Protein AF-A0A8S3CDJ3-F1 (afdb_monomer_lite)

InterPro domains:
  IPR002769 Translation initiation factor IF6 [PF01912] (4-36)
  IPR002769 Translation initiation factor IF6 [PTHR10784] (1-37)

Organism: NCBI:txid392030

Foldseek 3Di:
DDDQAAFPNHRPQVVAWDDDPPDIDGHPDGDVSRVVD

pLDDT: mean 78.6, std 6.14, range [58.66, 89.38]

Radius of gyration: 9.67 Å; chains: 1; bounding box: 23×17×23 Å

Sequence (37 aa):
MAVRAQFESSNDIGVFARVTNAYCLVGIGGSENFYST

Secondary structure (DSSP, 8-state):
------BTTBS-HHHHEEE-SS-EEE-TT--HHHH--

Structure (mmCIF, N/CA/C/O backbone):
data_AF-A0A8S3CDJ3-F1
#
_entry.id   AF-A0A8S3CDJ3-F1
#
loop_
_atom_site.group_PDB
_atom_site.id
_atom_site.type_symbol
_atom_site.label_atom_id
_atom_site.label_alt_id
_atom_site.label_comp_id
_atom_site.label_asym_id
_atom_site.label_entity_id
_atom_site.label_seq_id
_atom_site.pdbx_PDB_ins_code
_atom_site.Cartn_x
_atom_site.Cartn_y
_atom_site.Cartn_z
_atom_site.occupancy
_atom_site.B_iso_or_equiv
_atom_site.auth_seq_id
_atom_site.auth_comp_id
_atom_site.auth_asym_id
_atom_site.auth_atom_id
_atom_site.pdbx_PDB_model_num
ATOM 1 N N . MET A 1 1 ? -14.855 12.588 -5.056 1.00 62.88 1 MET A N 1
ATOM 2 C CA . MET A 1 1 ? -13.616 13.263 -5.493 1.00 62.88 1 MET A CA 1
ATOM 3 C C . MET A 1 1 ? -12.741 12.218 -6.155 1.00 62.88 1 MET A C 1
ATOM 5 O O . MET A 1 1 ? -12.461 11.219 -5.513 1.00 62.88 1 MET A O 1
ATOM 9 N N . ALA A 1 2 ? -12.393 12.389 -7.427 1.00 70.88 2 ALA A N 1
ATOM 10 C CA . ALA A 1 2 ? -11.460 11.501 -8.118 1.00 70.88 2 ALA A CA 1
ATOM 11 C C . ALA A 1 2 ? -10.148 12.268 -8.316 1.00 70.88 2 ALA A C 1
ATOM 13 O O . ALA A 1 2 ? -10.141 13.284 -9.008 1.00 70.88 2 ALA A O 1
ATOM 14 N N . VAL A 1 3 ? -9.073 11.815 -7.672 1.00 77.44 3 VAL A N 1
ATOM 15 C CA . VAL A 1 3 ? -7.723 12.378 -7.827 1.00 77.44 3 VAL A CA 1
ATOM 16 C C . VAL A 1 3 ? -7.018 11.624 -8.948 1.00 77.44 3 VAL A C 1
ATOM 18 O O . VAL A 1 3 ? -7.031 10.393 -8.976 1.00 77.44 3 VAL A O 1
ATOM 21 N N . ARG A 1 4 ? -6.424 12.355 -9.895 1.00 79.75 4 ARG A N 1
ATOM 22 C CA . ARG A 1 4 ? -5.582 11.769 -10.943 1.00 79.75 4 ARG A CA 1
ATOM 23 C C . ARG A 1 4 ? -4.161 11.696 -10.399 1.00 79.75 4 ARG A C 1
ATOM 25 O O . ARG A 1 4 ? -3.496 12.720 -10.325 1.00 79.75 4 ARG A O 1
ATOM 32 N N . ALA A 1 5 ? -3.723 10.504 -10.020 1.00 77.50 5 ALA A N 1
ATOM 33 C CA . ALA A 1 5 ? -2.348 10.246 -9.608 1.00 77.50 5 ALA A CA 1
ATOM 34 C C . ALA A 1 5 ? -1.663 9.313 -10.622 1.00 77.50 5 ALA A C 1
ATOM 36 O O . ALA A 1 5 ? -2.322 8.615 -11.391 1.00 77.50 5 ALA A O 1
ATOM 37 N N . GLN A 1 6 ? -0.336 9.343 -10.673 1.00 79.00 6 GLN A N 1
ATOM 38 C CA . GLN A 1 6 ? 0.472 8.506 -11.558 1.00 79.00 6 GLN A CA 1
ATOM 39 C C . GLN A 1 6 ? 1.675 8.028 -10.751 1.00 79.00 6 GLN A C 1
ATOM 41 O O . GLN A 1 6 ? 2.334 8.839 -10.102 1.00 79.00 6 GLN A O 1
ATOM 46 N N . PHE A 1 7 ? 1.949 6.727 -10.766 1.00 77.81 7 PHE A N 1
ATOM 47 C CA . PHE A 1 7 ? 3.067 6.137 -10.031 1.00 77.81 7 PHE A CA 1
ATOM 48 C C . PHE A 1 7 ? 4.164 5.771 -11.033 1.00 77.81 7 PHE A C 1
ATOM 50 O O . PHE A 1 7 ? 3.932 4.910 -11.872 1.00 77.81 7 PHE A O 1
ATOM 57 N N . GLU A 1 8 ? 5.315 6.456 -11.006 1.00 79.62 8 GLU A N 1
ATOM 58 C CA . GLU A 1 8 ? 6.469 6.179 -11.890 1.00 79.62 8 GLU A CA 1
ATOM 59 C C . GLU A 1 8 ? 6.095 6.009 -13.381 1.00 79.62 8 GLU A C 1
ATOM 61 O O . GLU A 1 8 ? 6.452 5.035 -14.037 1.00 79.62 8 GLU A O 1
ATOM 66 N N . SER A 1 9 ? 5.327 6.957 -13.935 1.00 79.25 9 SER A N 1
ATOM 67 C CA . SER A 1 9 ? 4.822 6.897 -15.323 1.00 79.25 9 SER A CA 1
ATOM 68 C C . SER A 1 9 ? 3.849 5.739 -15.625 1.00 79.25 9 SER A C 1
ATOM 70 O O . SER A 1 9 ? 3.605 5.435 -16.794 1.00 79.25 9 SER A O 1
ATOM 72 N N . SER A 1 10 ? 3.261 5.120 -14.598 1.00 75.94 10 SER A N 1
ATOM 73 C CA . SER A 1 10 ? 2.204 4.111 -14.712 1.00 75.94 10 SER A CA 1
ATOM 74 C C . SER A 1 10 ? 0.858 4.632 -14.199 1.00 75.94 10 SER A C 1
ATOM 76 O O . SER A 1 10 ? 0.770 5.297 -13.160 1.00 75.94 10 SER A O 1
ATOM 78 N N . ASN A 1 11 ? -0.206 4.299 -14.933 1.00 81.50 11 ASN A N 1
ATOM 79 C CA . ASN A 1 11 ? -1.585 4.681 -14.619 1.00 81.50 11 ASN A CA 1
ATOM 80 C C . ASN A 1 11 ? -2.290 3.637 -13.729 1.00 81.50 11 ASN A C 1
ATOM 82 O O . ASN A 1 11 ? -3.408 3.874 -13.270 1.00 81.50 11 ASN A O 1
ATOM 86 N N . ASP A 1 12 ? -1.644 2.501 -13.452 1.00 82.56 12 ASP A N 1
ATOM 87 C CA . ASP A 1 12 ? -2.198 1.376 -12.694 1.00 82.56 12 ASP A CA 1
ATOM 88 C C . ASP A 1 12 ? -1.935 1.510 -11.189 1.00 82.56 12 ASP A C 1
ATOM 90 O O . ASP A 1 12 ? -1.270 0.698 -10.548 1.00 82.56 12 ASP A O 1
ATOM 94 N N . ILE A 1 13 ? -2.496 2.559 -10.593 1.00 81.31 13 ILE A N 1
ATOM 95 C CA . ILE A 1 13 ? -2.261 2.916 -9.187 1.00 81.31 13 ILE A CA 1
ATOM 96 C C . ILE A 1 13 ? -2.749 1.837 -8.208 1.00 81.31 13 ILE A C 1
ATOM 98 O O . ILE A 1 13 ? -2.176 1.652 -7.136 1.00 81.31 13 ILE A O 1
ATOM 102 N N . GLY A 1 14 ? -3.800 1.099 -8.576 1.00 79.06 14 GLY A N 1
ATOM 103 C CA . GLY A 1 14 ? -4.404 0.068 -7.726 1.00 79.06 14 GLY A CA 1
ATOM 104 C C . GLY A 1 14 ? -3.494 -1.132 -7.444 1.00 79.06 14 GLY A C 1
ATOM 105 O O . GLY A 1 14 ? -3.751 -1.875 -6.501 1.00 79.06 14 GLY A O 1
ATOM 106 N N . VAL A 1 15 ? -2.423 -1.313 -8.226 1.00 79.81 15 VAL A N 1
ATOM 107 C CA . VAL A 1 15 ? -1.394 -2.335 -7.969 1.00 79.81 15 VAL A CA 1
ATOM 108 C C . VAL A 1 15 ? -0.436 -1.880 -6.863 1.00 79.81 15 VAL A C 1
ATOM 110 O O . VAL A 1 15 ? 0.079 -2.700 -6.105 1.00 79.81 15 VAL A O 1
ATOM 113 N N . PHE A 1 16 ? -0.231 -0.568 -6.739 1.00 80.00 16 PHE A N 1
ATOM 114 C CA . PHE A 1 16 ? 0.767 0.034 -5.855 1.00 80.00 16 PHE A CA 1
ATOM 115 C C . PHE A 1 16 ? 0.167 0.648 -4.588 1.00 80.00 16 PHE A C 1
ATOM 117 O O . PHE A 1 16 ? 0.905 0.930 -3.646 1.00 80.00 16 PHE A O 1
ATOM 124 N N . ALA A 1 17 ? -1.151 0.842 -4.526 1.00 82.00 17 ALA A N 1
ATOM 125 C CA . ALA A 1 17 ? -1.832 1.378 -3.356 1.00 82.00 17 ALA A CA 1
ATOM 126 C C . ALA A 1 17 ? -3.144 0.638 -3.068 1.00 82.00 17 ALA A C 1
ATOM 128 O O . ALA A 1 17 ? -3.979 0.432 -3.949 1.00 82.00 17 ALA A O 1
ATOM 129 N N . ARG A 1 18 ? -3.351 0.282 -1.798 1.00 84.69 18 ARG A N 1
ATOM 130 C CA . ARG A 1 18 ? -4.576 -0.335 -1.294 1.00 84.69 18 ARG A CA 1
ATOM 131 C C . ARG A 1 18 ? -5.252 0.603 -0.306 1.00 84.69 18 ARG A C 1
ATOM 133 O O . ARG A 1 18 ? -4.854 0.693 0.854 1.00 84.69 18 ARG A O 1
ATOM 140 N N . VAL A 1 19 ? -6.302 1.269 -0.774 1.00 84.88 19 VAL A N 1
ATOM 141 C CA . VAL A 1 19 ? -7.140 2.155 0.039 1.00 84.88 19 VAL A CA 1
ATOM 142 C C . VAL A 1 19 ? -8.232 1.332 0.723 1.00 84.88 19 VAL A C 1
ATOM 144 O O . VAL A 1 19 ? -8.991 0.622 0.064 1.00 84.88 19 VAL A O 1
ATOM 147 N N . THR A 1 20 ? -8.322 1.425 2.048 1.00 85.81 20 THR A N 1
ATOM 148 C CA . THR A 1 20 ? -9.428 0.877 2.847 1.00 85.81 20 THR A CA 1
ATOM 149 C C . THR A 1 20 ? -10.201 2.006 3.530 1.00 85.81 20 THR A C 1
ATOM 151 O O . THR A 1 20 ? -9.846 3.175 3.412 1.00 85.81 20 THR A O 1
ATOM 154 N N . ASN A 1 21 ? -11.269 1.664 4.255 1.00 87.56 21 ASN A N 1
ATOM 155 C CA . ASN A 1 21 ? -12.112 2.648 4.937 1.00 87.56 21 ASN A CA 1
ATOM 156 C C . ASN A 1 21 ? -11.384 3.392 6.077 1.00 87.56 21 ASN A C 1
ATOM 158 O O . ASN A 1 21 ? -11.745 4.520 6.386 1.00 87.56 21 ASN A O 1
ATOM 162 N N . ALA A 1 22 ? -10.360 2.773 6.678 1.00 89.38 22 ALA A N 1
ATOM 163 C CA . ALA A 1 22 ? -9.638 3.327 7.826 1.00 89.38 22 ALA A CA 1
ATOM 164 C C . ALA A 1 22 ? -8.170 3.672 7.528 1.00 89.38 22 ALA A C 1
ATOM 166 O O . ALA A 1 22 ? -7.611 4.561 8.164 1.00 89.38 22 ALA A O 1
ATOM 167 N N . TYR A 1 23 ? -7.532 2.972 6.586 1.00 85.88 23 TYR A N 1
ATOM 168 C CA . TYR A 1 23 ? -6.118 3.175 6.267 1.00 85.88 23 TYR A CA 1
ATOM 169 C C . TYR A 1 23 ? -5.811 2.922 4.790 1.00 85.88 23 TYR A C 1
ATOM 171 O O . TYR A 1 23 ? -6.509 2.168 4.109 1.00 85.88 23 TYR A O 1
ATOM 179 N N . CYS A 1 24 ? -4.728 3.519 4.304 1.00 83.88 24 CYS A N 1
ATOM 180 C CA . CYS A 1 24 ? -4.180 3.255 2.982 1.00 83.88 24 CYS A CA 1
ATOM 181 C C . CYS A 1 24 ? -2.783 2.651 3.130 1.00 83.88 24 CYS A C 1
ATOM 183 O O . CYS A 1 24 ? -1.960 3.172 3.881 1.00 83.88 24 CYS A O 1
ATOM 185 N N . LEU A 1 25 ? -2.529 1.552 2.425 1.00 83.81 25 LEU A N 1
ATOM 186 C CA . LEU A 1 25 ? -1.188 1.003 2.250 1.00 83.81 25 LEU A CA 1
ATOM 187 C C . LEU A 1 25 ? -0.679 1.416 0.878 1.00 83.81 25 LEU A C 1
ATOM 189 O O . LEU A 1 25 ? -1.413 1.322 -0.102 1.00 83.81 25 LEU A O 1
ATOM 193 N N . VAL A 1 26 ? 0.574 1.833 0.801 1.00 83.88 26 VAL A N 1
ATOM 194 C CA . VAL A 1 26 ? 1.196 2.316 -0.429 1.00 83.88 26 VAL A CA 1
ATOM 195 C 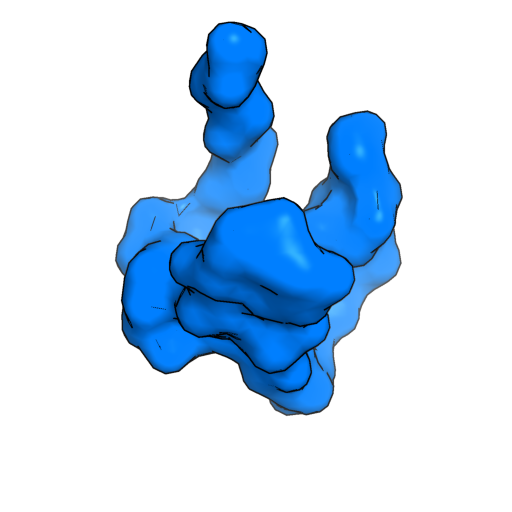C . VAL A 1 26 ? 2.586 1.713 -0.573 1.00 83.88 26 VAL A C 1
ATOM 197 O O . VAL A 1 26 ? 3.297 1.539 0.417 1.00 83.88 26 VAL A O 1
ATOM 200 N N . GLY A 1 27 ? 2.956 1.362 -1.802 1.00 81.00 27 GLY A N 1
ATOM 201 C CA . GLY A 1 27 ? 4.287 0.883 -2.140 1.00 81.00 27 GLY A CA 1
ATOM 202 C C . GLY A 1 27 ? 5.354 1.914 -1.779 1.00 81.00 27 GLY A C 1
ATOM 203 O O . GLY A 1 27 ? 5.165 3.121 -1.940 1.00 81.00 27 GLY A O 1
ATOM 204 N N . ILE A 1 28 ? 6.482 1.426 -1.274 1.00 76.50 28 ILE A N 1
ATOM 205 C CA . ILE A 1 28 ? 7.665 2.242 -1.001 1.00 76.50 28 ILE A CA 1
ATOM 206 C C . ILE A 1 28 ? 8.369 2.482 -2.342 1.00 76.50 28 ILE A C 1
ATOM 208 O O . ILE A 1 28 ? 8.626 1.524 -3.068 1.00 76.50 28 ILE A O 1
ATOM 212 N N . GLY A 1 29 ? 8.667 3.743 -2.667 1.00 75.31 29 GLY A N 1
ATOM 213 C CA . GLY A 1 29 ? 9.344 4.118 -3.917 1.00 75.31 29 GLY A CA 1
ATOM 214 C C . GLY A 1 29 ? 8.528 4.993 -4.873 1.00 75.31 29 GLY A C 1
ATOM 215 O O . GLY A 1 29 ? 8.903 5.114 -6.031 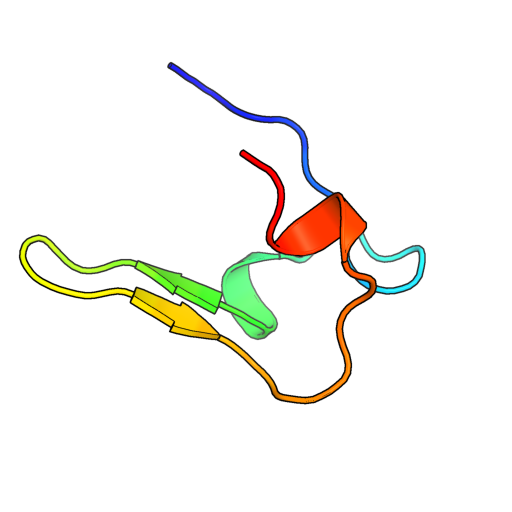1.00 75.31 29 GLY A O 1
ATOM 216 N N . GLY A 1 30 ? 7.423 5.592 -4.416 1.00 73.50 30 GLY A N 1
ATOM 217 C CA . GLY A 1 30 ? 6.726 6.631 -5.176 1.00 73.50 30 GLY A CA 1
ATOM 218 C C . GLY A 1 30 ? 7.414 7.990 -5.065 1.00 73.50 30 GLY A C 1
ATOM 219 O O . GLY A 1 30 ? 8.093 8.276 -4.079 1.00 73.50 30 GLY A O 1
ATOM 220 N N . SER A 1 31 ? 7.207 8.854 -6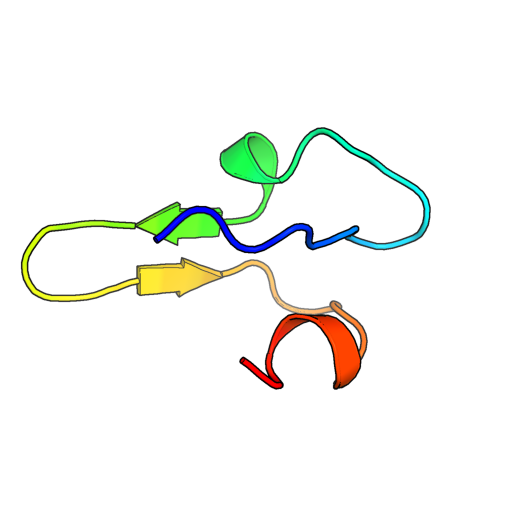.056 1.00 72.75 31 SER A N 1
ATOM 221 C CA . SER A 1 31 ? 7.568 10.269 -5.938 1.00 72.75 31 SER A CA 1
ATOM 222 C C . SER A 1 31 ? 6.683 10.973 -4.903 1.00 72.75 31 SER A C 1
ATOM 224 O O . SER A 1 31 ? 5.529 10.603 -4.696 1.00 72.75 31 SER A O 1
ATOM 226 N N . GLU A 1 32 ? 7.192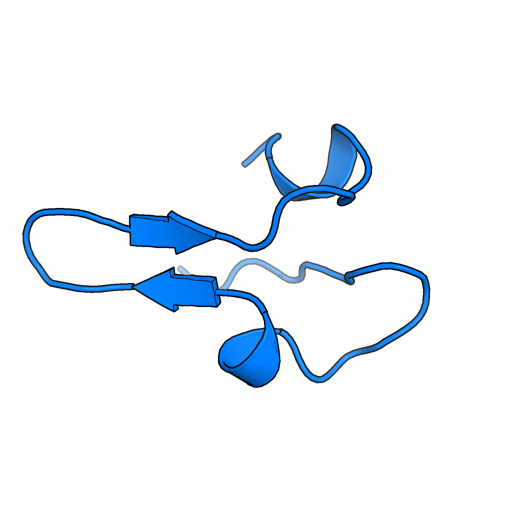 12.028 -4.265 1.00 77.94 32 GLU A N 1
ATOM 227 C CA . GLU A 1 32 ? 6.442 12.836 -3.283 1.00 77.94 32 GLU A CA 1
ATOM 228 C C . GLU A 1 32 ? 5.136 13.403 -3.855 1.00 77.94 32 GLU A C 1
ATOM 230 O O . GLU A 1 32 ? 4.161 13.591 -3.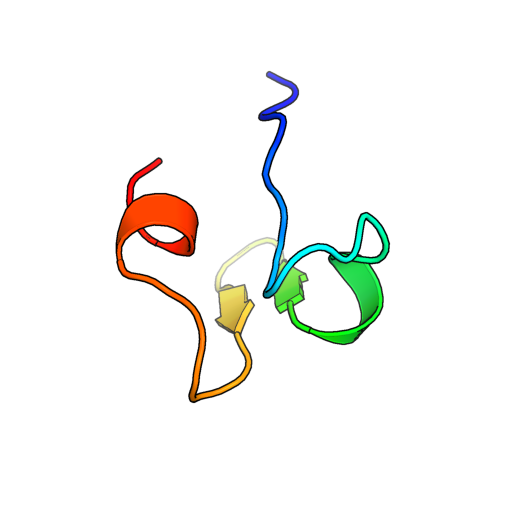132 1.00 77.94 32 GLU A O 1
ATOM 235 N N . ASN A 1 33 ? 5.089 13.592 -5.175 1.00 75.50 33 ASN A N 1
ATOM 236 C CA . ASN A 1 33 ? 3.907 14.023 -5.914 1.00 75.50 33 ASN A CA 1
ATOM 237 C C . ASN A 1 33 ? 2.768 12.984 -5.884 1.00 75.50 33 ASN A C 1
ATOM 239 O O . ASN A 1 33 ? 1.609 13.333 -6.052 1.00 75.50 33 ASN A O 1
ATOM 243 N N . PHE A 1 34 ? 3.088 11.706 -5.663 1.00 74.19 34 PHE A N 1
ATOM 244 C CA . PHE A 1 34 ? 2.103 10.640 -5.484 1.00 74.19 34 PHE A CA 1
ATOM 245 C C . PHE A 1 34 ? 1.495 10.633 -4.071 1.00 74.19 34 PHE A C 1
ATOM 247 O O . PHE A 1 34 ? 0.349 10.229 -3.886 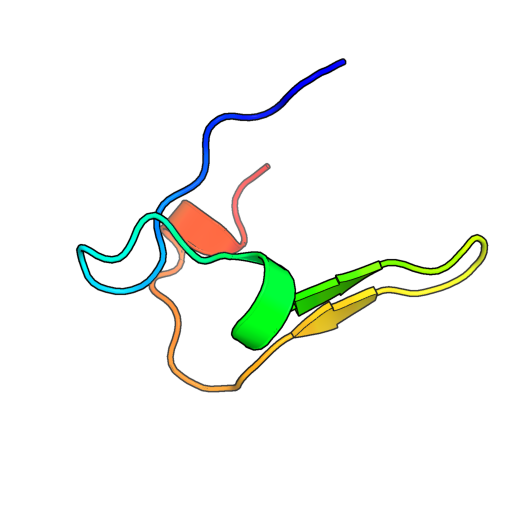1.00 74.19 34 PHE A O 1
ATOM 254 N N . TYR A 1 35 ? 2.258 11.087 -3.073 1.00 74.62 35 TYR A N 1
ATOM 255 C CA . TYR A 1 35 ? 1.810 11.204 -1.679 1.00 74.62 35 TYR A CA 1
ATOM 256 C C . TYR A 1 35 ? 1.194 12.574 -1.362 1.00 74.62 35 TYR A C 1
ATOM 258 O O . TYR A 1 35 ? 0.513 12.727 -0.347 1.00 74.62 35 TYR A O 1
ATOM 266 N N . SER A 1 36 ? 1.433 13.565 -2.221 1.00 72.06 36 SER A N 1
ATOM 267 C CA . SER A 1 36 ? 0.872 14.909 -2.123 1.00 72.06 36 SER A CA 1
ATOM 268 C C . SER A 1 36 ? -0.511 14.900 -2.765 1.00 72.06 36 SER A C 1
ATOM 270 O O . SER A 1 36 ? -0.638 14.762 -3.978 1.00 72.06 36 SER A O 1
ATOM 272 N N . THR A 1 37 ? -1.535 14.936 -1.913 1.00 58.66 37 THR A N 1
ATOM 273 C CA . THR A 1 37 ? -2.951 14.801 -2.284 1.00 58.66 37 THR A CA 1
ATOM 274 C C . THR A 1 37 ? -3.460 15.828 -3.289 1.00 58.66 37 THR A C 1
ATOM 276 O O . THR A 1 37 ? -2.954 16.972 -3.299 1.00 58.66 37 THR A O 1
#